Protein AF-A0A8J2VJY5-F1 (afdb_monomer_lite)

Foldseek 3Di:
DPVVVVVVVVCVVVPPPPDPPPPVPPPPVVLVVLVVQLVVLVVLLVVLVVVLVVDPDPVVNVVSVVSNVVSVVSNVVSVVVNVVSVPCVVVVVVVD

Radius of gyration: 20.92 Å; chains: 1; bounding box: 46×30×56 Å

InterPro domains:
  IPR012851 Spore coat protein CotF-like [PF07875] (33-86)
  IPR012851 Spore coat protein CotF-like [PTHR39183] (31-86)

Structure (mmCIF, N/CA/C/O backbone):
data_AF-A0A8J2VJY5-F1
#
_entry.id   AF-A0A8J2VJY5-F1
#
loop_
_atom_site.group_PDB
_atom_site.id
_atom_site.type_symbol
_atom_site.label_atom_id
_atom_site.label_alt_id
_atom_site.label_comp_id
_atom_site.label_asym_id
_atom_site.label_entity_id
_atom_site.label_seq_id
_atom_site.pdbx_PDB_ins_code
_atom_site.Cartn_x
_atom_site.Cartn_y
_atom_site.Cartn_z
_atom_site.occupancy
_atom_site.B_iso_or_equiv
_atom_site.auth_seq_id
_atom_site.auth_comp_id
_atom_site.auth_asym_id
_atom_site.auth_atom_id
_atom_site.pdbx_PDB_model_num
ATOM 1 N N . MET A 1 1 ? -31.487 -13.122 -17.684 1.00 50.78 1 MET A N 1
ATOM 2 C CA . MET A 1 1 ? -30.287 -12.253 -17.686 1.00 50.78 1 MET A CA 1
ATOM 3 C C . MET A 1 1 ? -29.131 -12.799 -18.550 1.00 50.78 1 MET A C 1
ATOM 5 O O . MET A 1 1 ? -28.024 -12.316 -18.419 1.00 50.78 1 MET A O 1
ATOM 9 N N . LEU A 1 2 ? -29.355 -13.766 -19.459 1.00 48.66 2 LEU A N 1
ATOM 10 C CA . LEU A 1 2 ? -28.342 -14.215 -20.441 1.00 48.66 2 LEU A CA 1
ATOM 11 C C . LEU A 1 2 ? -28.648 -13.788 -21.895 1.00 48.66 2 LEU A C 1
ATOM 13 O O . LEU A 1 2 ? -27.769 -13.866 -22.741 1.00 48.66 2 LEU A O 1
ATOM 17 N N . CYS A 1 3 ? -29.863 -13.310 -22.205 1.00 48.66 3 CYS A N 1
ATOM 18 C CA . CYS A 1 3 ? -30.224 -12.892 -23.572 1.00 48.66 3 CYS A CA 1
ATOM 19 C C . CYS A 1 3 ? -29.537 -11.596 -24.029 1.00 48.66 3 CYS A C 1
ATOM 21 O O . CYS A 1 3 ? -29.189 -11.485 -25.198 1.00 48.66 3 CYS A O 1
ATOM 23 N N . ILE A 1 4 ? -29.273 -10.663 -23.109 1.00 54.66 4 ILE A N 1
ATOM 24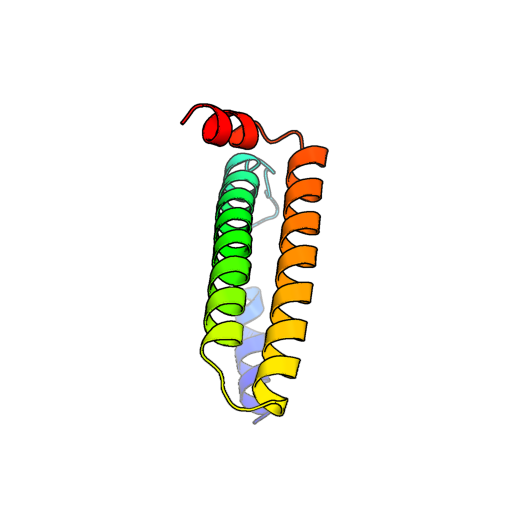 C CA . ILE A 1 4 ? -28.709 -9.33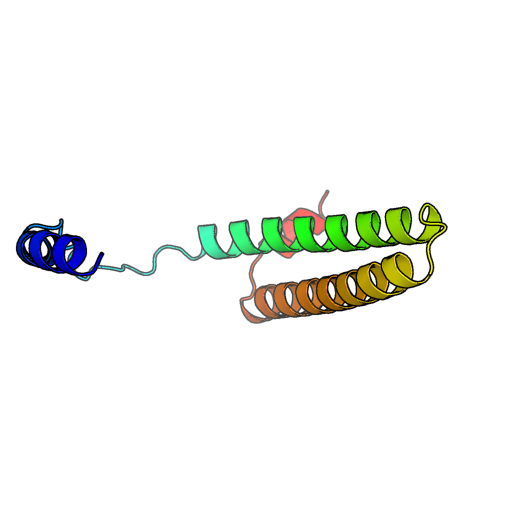8 -23.428 1.00 54.66 4 ILE A CA 1
ATOM 25 C C . ILE A 1 4 ? -27.290 -9.469 -24.015 1.00 54.66 4 ILE A C 1
ATOM 27 O O . ILE A 1 4 ? -26.904 -8.737 -24.920 1.00 54.66 4 ILE A O 1
ATOM 31 N N . LEU A 1 5 ? -26.529 -10.468 -23.554 1.00 62.28 5 LEU A N 1
ATOM 32 C CA . LEU A 1 5 ? -25.186 -10.769 -24.059 1.00 62.28 5 LEU A CA 1
ATOM 33 C C . LEU A 1 5 ? -25.190 -11.286 -25.504 1.00 62.28 5 LEU A C 1
ATOM 35 O O . LEU A 1 5 ? -24.229 -11.067 -26.237 1.00 62.28 5 LEU A O 1
ATOM 39 N N . ARG A 1 6 ? -26.259 -11.968 -25.928 1.00 65.50 6 ARG A N 1
ATOM 40 C CA . ARG A 1 6 ? -26.327 -12.607 -27.248 1.00 65.50 6 ARG A CA 1
ATOM 41 C C . ARG A 1 6 ? -26.649 -11.608 -28.358 1.00 65.50 6 ARG A C 1
ATOM 43 O O . ARG A 1 6 ? -26.136 -11.755 -29.461 1.00 65.50 6 ARG A O 1
ATOM 50 N N . GLU A 1 7 ? -27.443 -10.585 -28.051 1.00 67.88 7 GLU A N 1
ATOM 51 C CA . GLU A 1 7 ? -27.721 -9.475 -28.971 1.00 67.88 7 GLU A CA 1
ATOM 52 C C . GLU A 1 7 ? -26.499 -8.570 -29.148 1.00 67.88 7 GLU A C 1
ATOM 54 O O . GLU A 1 7 ? -26.212 -8.141 -30.262 1.00 67.88 7 GLU A O 1
ATOM 59 N N . LEU A 1 8 ? -25.714 -8.361 -28.085 1.00 66.94 8 LEU A N 1
ATOM 60 C CA . LEU A 1 8 ? -24.472 -7.586 -28.161 1.00 66.94 8 LEU A CA 1
ATOM 61 C C . LEU A 1 8 ? -23.383 -8.276 -28.998 1.00 66.94 8 LEU A C 1
ATOM 63 O O . LEU A 1 8 ? -22.568 -7.605 -29.627 1.00 66.94 8 LEU A O 1
ATOM 67 N N . LEU A 1 9 ? -23.389 -9.612 -29.051 1.00 70.31 9 LEU A N 1
ATOM 68 C CA . LEU A 1 9 ? -22.418 -10.394 -29.820 1.00 70.31 9 LEU A CA 1
ATOM 69 C C . LEU A 1 9 ? -22.519 -10.144 -31.336 1.00 70.31 9 LEU A C 1
ATOM 71 O O . LEU A 1 9 ? -21.517 -10.235 -32.039 1.00 70.31 9 LEU A O 1
ATOM 75 N N . ALA A 1 10 ? -23.706 -9.785 -31.837 1.00 74.31 10 ALA A N 1
ATOM 76 C CA . ALA A 1 10 ? -23.922 -9.463 -33.249 1.00 74.31 10 ALA A CA 1
ATOM 77 C C . ALA A 1 10 ? -23.233 -8.155 -33.683 1.00 74.31 10 ALA A C 1
ATOM 79 O O . ALA A 1 10 ? -22.960 -7.973 -34.868 1.00 74.31 10 ALA A O 1
ATOM 80 N N . PHE A 1 11 ? -22.918 -7.269 -32.734 1.00 70.56 11 PHE A N 1
ATOM 81 C CA . PHE A 1 11 ? -22.232 -6.000 -32.988 1.00 70.56 11 PHE A CA 1
ATOM 82 C C . PHE A 1 11 ? -20.707 -6.098 -32.853 1.00 70.56 11 PHE A C 1
ATOM 84 O O . PHE A 1 11 ? -20.010 -5.161 -33.230 1.00 70.56 11 PHE A O 1
ATOM 91 N N . TYR A 1 12 ? -20.174 -7.232 -32.382 1.00 69.19 12 TYR A N 1
ATOM 92 C CA . TYR A 1 12 ? -18.731 -7.480 -32.307 1.00 69.19 12 TYR A CA 1
ATOM 93 C C . TYR A 1 12 ? -17.983 -7.273 -33.643 1.00 69.19 12 TYR A C 1
ATOM 95 O O . TYR A 1 12 ? -16.964 -6.591 -33.631 1.00 69.19 12 TYR A O 1
ATOM 103 N N . PRO A 1 13 ? -18.468 -7.753 -34.807 1.00 69.81 13 PRO A N 1
ATOM 104 C CA . PRO A 1 13 ? -17.783 -7.515 -36.083 1.00 69.81 13 PRO A CA 1
ATOM 105 C C . PRO A 1 13 ? -17.885 -6.069 -36.601 1.00 69.81 13 PRO A C 1
ATOM 107 O O . PRO A 1 13 ? -17.156 -5.709 -37.518 1.00 69.81 13 PRO A O 1
ATOM 110 N N . ALA A 1 14 ? -18.784 -5.249 -36.044 1.00 70.94 14 ALA A N 1
ATOM 111 C CA . ALA A 1 14 ? -18.912 -3.824 -36.362 1.00 70.94 14 ALA A CA 1
ATOM 112 C C . ALA A 1 14 ? -18.192 -2.926 -35.343 1.00 70.94 14 ALA A C 1
ATOM 114 O O . ALA A 1 14 ? -18.151 -1.706 -35.514 1.00 70.94 14 ALA A O 1
ATOM 115 N N . ALA A 1 15 ? -17.640 -3.515 -34.276 1.00 68.38 15 ALA A N 1
ATOM 116 C CA . ALA A 1 15 ? -16.776 -2.795 -33.363 1.00 68.38 15 ALA A CA 1
ATOM 117 C C . ALA A 1 15 ? -15.550 -2.311 -34.150 1.00 68.38 15 ALA A C 1
ATOM 119 O O . ALA A 1 15 ? -15.051 -3.065 -34.990 1.00 68.38 15 ALA A O 1
ATOM 120 N N . PRO A 1 16 ? -15.062 -1.083 -33.905 1.00 55.59 16 PRO A N 1
ATOM 121 C CA . PRO A 1 16 ? -13.826 -0.609 -34.501 1.00 55.59 16 PRO A CA 1
ATOM 122 C C . PRO A 1 16 ? -12.743 -1.650 -34.232 1.00 55.59 16 PRO A C 1
ATOM 124 O O . PRO A 1 16 ? -12.303 -1.825 -33.095 1.00 55.59 16 PRO A O 1
ATOM 127 N N . HIS A 1 17 ? -12.369 -2.401 -35.265 1.00 54.81 17 HIS A N 1
ATOM 128 C CA . HIS A 1 17 ? -11.216 -3.265 -35.183 1.00 54.81 17 HIS A CA 1
ATOM 129 C C . HIS A 1 17 ? -10.047 -2.295 -35.182 1.00 54.81 17 HIS A C 1
ATOM 131 O O . HIS A 1 17 ? -9.723 -1.708 -36.216 1.00 54.81 17 HIS A O 1
ATOM 137 N N . VAL A 1 18 ? -9.502 -2.033 -33.993 1.00 53.19 18 VAL A N 1
ATOM 138 C CA . VAL A 1 18 ? -8.172 -1.449 -33.868 1.00 53.19 18 VAL A CA 1
ATOM 139 C C . VAL A 1 18 ? -7.285 -2.490 -34.531 1.00 53.19 18 VAL A C 1
ATOM 141 O O . VAL A 1 18 ? -6.980 -3.520 -33.935 1.00 53.19 18 VAL A O 1
ATOM 144 N N . ALA A 1 19 ? -7.079 -2.311 -35.835 1.00 49.47 19 ALA A N 1
ATOM 145 C CA . ALA A 1 19 ? -6.242 -3.168 -36.640 1.00 49.47 19 ALA A CA 1
ATOM 146 C C . ALA A 1 19 ? -4.919 -3.317 -35.898 1.00 49.47 19 ALA A C 1
ATOM 148 O O . ALA A 1 19 ? -4.456 -2.354 -35.285 1.00 49.47 19 ALA A O 1
ATOM 149 N N . ASP A 1 20 ? -4.379 -4.531 -35.929 1.00 52.03 20 ASP A N 1
ATOM 150 C CA . ASP A 1 20 ? -3.076 -4.911 -35.401 1.00 52.03 20 ASP A CA 1
ATOM 151 C C . ASP A 1 20 ? -1.953 -4.012 -35.944 1.00 52.03 20 ASP A C 1
ATOM 153 O O . ASP A 1 20 ? -1.172 -4.374 -36.815 1.00 52.03 20 ASP A O 1
ATOM 157 N N . GLU A 1 21 ? -1.863 -2.826 -35.372 1.00 46.41 21 GLU A N 1
ATOM 158 C CA . GLU A 1 21 ? -0.693 -1.986 -35.271 1.00 46.41 21 GLU A CA 1
ATOM 159 C C . GLU A 1 21 ? -0.640 -1.539 -33.813 1.00 46.41 21 GLU A C 1
ATOM 161 O O . GLU A 1 21 ? -0.697 -0.355 -33.488 1.00 46.41 21 GLU A O 1
ATOM 166 N N . VAL A 1 22 ? -0.483 -2.498 -32.894 1.00 48.00 22 VAL A N 1
ATOM 167 C CA . VAL A 1 22 ? 0.265 -2.172 -31.679 1.00 48.00 22 VAL A CA 1
ATOM 168 C C . VAL A 1 22 ? 1.716 -2.016 -32.124 1.00 48.00 22 VAL A C 1
ATOM 170 O O . VAL A 1 22 ? 2.563 -2.888 -31.938 1.00 48.00 22 VAL A O 1
ATOM 173 N N . GLN A 1 23 ? 1.997 -0.884 -32.766 1.00 45.03 23 GLN A N 1
ATOM 174 C CA . GLN A 1 23 ? 3.287 -0.248 -32.625 1.00 45.03 23 GLN A CA 1
ATOM 175 C C . GLN A 1 23 ? 3.459 -0.116 -31.112 1.00 45.03 23 GLN A C 1
ATOM 177 O O . GLN A 1 23 ? 2.747 0.647 -30.463 1.00 45.03 23 GLN A O 1
ATOM 182 N N . VAL A 1 24 ? 4.312 -0.953 -30.516 1.00 47.97 24 VAL A N 1
ATOM 183 C CA . VAL A 1 24 ? 4.699 -0.843 -29.103 1.00 47.97 24 VAL A CA 1
ATOM 184 C C . VAL A 1 24 ? 5.608 0.385 -28.980 1.00 47.97 24 VAL A C 1
ATOM 186 O O . VAL A 1 24 ? 6.783 0.299 -28.637 1.00 47.97 24 VAL A O 1
ATOM 189 N N . GLU A 1 25 ? 5.061 1.548 -29.308 1.00 50.97 25 GLU A N 1
ATOM 190 C CA . GLU A 1 25 ? 5.596 2.865 -29.006 1.00 50.97 25 GLU A CA 1
ATOM 191 C C . GLU A 1 25 ? 4.842 3.405 -27.787 1.00 50.97 25 GLU A C 1
ATOM 193 O O . GLU A 1 25 ? 4.208 4.448 -27.830 1.00 50.97 25 GLU A O 1
ATOM 198 N N . ASP A 1 26 ? 4.878 2.652 -26.684 1.00 52.25 26 ASP A N 1
ATOM 199 C CA . ASP A 1 26 ? 4.333 3.087 -25.395 1.00 52.25 26 ASP A CA 1
ATOM 200 C C . ASP A 1 26 ? 5.185 2.577 -24.216 1.00 52.25 26 ASP A C 1
ATOM 202 O O . ASP A 1 26 ? 4.761 1.833 -23.332 1.00 52.25 26 ASP A O 1
ATOM 206 N N . HIS A 1 27 ? 6.474 2.915 -24.223 1.00 55.50 27 HIS A N 1
ATOM 207 C CA . HIS A 1 27 ? 7.330 2.681 -23.052 1.00 55.50 27 HIS A CA 1
ATOM 208 C C . HIS A 1 27 ? 7.195 3.802 -22.001 1.00 55.50 27 HIS A C 1
ATOM 210 O O . HIS A 1 27 ? 7.677 3.648 -20.876 1.00 55.50 27 HIS A O 1
ATOM 216 N N . GLY A 1 28 ? 6.543 4.917 -22.355 1.00 58.62 28 GLY A N 1
ATOM 217 C CA . GLY A 1 28 ? 6.333 6.078 -21.492 1.00 58.62 28 GLY A CA 1
ATOM 218 C C . GLY A 1 28 ? 5.172 5.898 -20.517 1.00 58.62 28 GLY A C 1
ATOM 219 O O . GLY A 1 28 ? 5.357 6.122 -19.316 1.00 58.62 28 GLY A O 1
ATOM 220 N N . ASP A 1 29 ? 4.014 5.423 -20.985 1.00 67.81 29 ASP A N 1
ATOM 221 C CA . ASP A 1 29 ? 2.809 5.395 -20.153 1.00 67.81 29 ASP A CA 1
ATOM 222 C C . ASP A 1 29 ? 2.898 4.279 -19.107 1.00 67.81 29 ASP A C 1
ATOM 224 O O . ASP A 1 29 ? 2.567 4.485 -17.940 1.00 67.81 29 ASP A O 1
ATOM 228 N N . ILE A 1 30 ? 3.474 3.122 -19.453 1.00 76.06 30 ILE A N 1
ATOM 229 C CA . ILE A 1 30 ? 3.689 2.016 -18.501 1.00 76.06 30 ILE A CA 1
ATOM 230 C C . ILE A 1 30 ? 4.593 2.442 -17.332 1.00 76.06 30 ILE A C 1
ATOM 232 O O . ILE A 1 30 ? 4.328 2.086 -16.180 1.00 76.06 30 ILE A O 1
ATOM 236 N N . ALA A 1 31 ? 5.663 3.196 -17.603 1.00 74.56 31 ALA A N 1
ATOM 237 C CA . ALA A 1 31 ? 6.567 3.692 -16.565 1.00 74.56 31 ALA A CA 1
ATOM 238 C C . ALA A 1 31 ? 5.896 4.763 -15.691 1.00 74.56 31 ALA A C 1
ATOM 240 O O . ALA A 1 31 ? 6.085 4.772 -14.471 1.00 74.56 31 ALA A O 1
ATOM 241 N N . PHE A 1 32 ? 5.082 5.626 -16.303 1.00 79.06 32 PHE A N 1
ATOM 242 C CA . PHE A 1 32 ? 4.290 6.638 -15.611 1.00 79.06 32 PHE A CA 1
ATOM 243 C C . PHE A 1 32 ? 3.251 6.007 -14.669 1.00 79.06 32 PHE A C 1
ATOM 245 O O . PHE A 1 32 ? 3.245 6.306 -13.473 1.00 79.06 32 PHE A O 1
ATOM 252 N N . TYR A 1 33 ? 2.447 5.055 -15.157 1.00 84.12 33 TYR A N 1
ATOM 253 C CA . TYR A 1 33 ? 1.468 4.328 -14.340 1.00 84.12 33 TYR A CA 1
ATOM 254 C C . TYR A 1 33 ? 2.124 3.501 -13.229 1.00 84.12 33 TYR A C 1
ATOM 256 O O . TYR A 1 33 ? 1.591 3.423 -12.122 1.00 84.12 33 TYR A O 1
ATOM 264 N N . ALA A 1 34 ? 3.295 2.906 -13.481 1.00 85.94 34 ALA A N 1
ATOM 265 C CA . ALA A 1 34 ? 4.043 2.193 -12.447 1.00 85.94 34 ALA A CA 1
ATOM 266 C C . ALA A 1 34 ? 4.527 3.136 -11.331 1.00 85.94 34 ALA A C 1
ATOM 268 O O . ALA A 1 34 ? 4.470 2.771 -10.155 1.00 85.94 34 ALA A O 1
ATOM 269 N N . GLY A 1 35 ? 4.953 4.354 -11.680 1.00 86.75 35 GLY A N 1
ATOM 270 C CA . GLY A 1 35 ? 5.322 5.390 -10.716 1.00 86.75 35 GLY A CA 1
ATOM 271 C C . GLY A 1 35 ? 4.148 5.820 -9.833 1.00 86.75 35 GLY A C 1
AT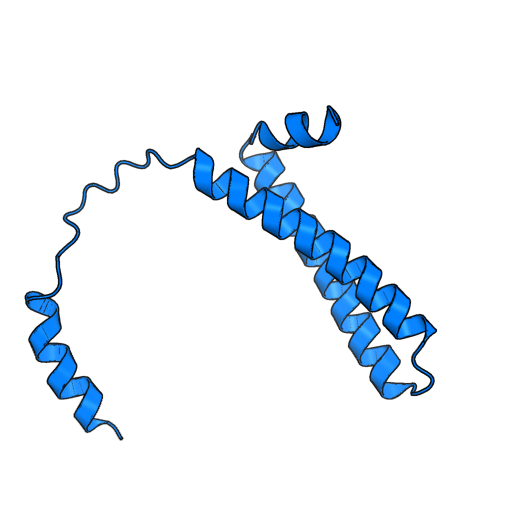OM 272 O O . GLY A 1 35 ? 4.290 5.868 -8.608 1.00 86.75 35 GLY A O 1
ATOM 273 N N . ASP A 1 36 ? 2.982 6.060 -10.435 1.00 89.00 36 ASP A N 1
ATOM 274 C CA . ASP A 1 36 ? 1.763 6.410 -9.695 1.00 89.00 36 ASP A CA 1
ATOM 275 C C . ASP A 1 36 ? 1.325 5.265 -8.768 1.00 89.00 36 ASP A C 1
ATOM 277 O O . ASP A 1 36 ? 1.127 5.456 -7.565 1.00 89.00 36 ASP A O 1
ATOM 281 N N . LEU A 1 37 ? 1.320 4.029 -9.277 1.00 90.50 37 LEU A N 1
ATOM 282 C CA . LEU A 1 37 ? 1.018 2.839 -8.481 1.00 90.50 37 LEU A CA 1
ATOM 283 C C . LEU A 1 37 ? 1.991 2.662 -7.303 1.00 90.50 37 LEU A C 1
ATOM 285 O O . LEU A 1 37 ? 1.572 2.302 -6.200 1.00 90.50 37 LEU A O 1
ATOM 289 N N . LEU A 1 38 ? 3.281 2.947 -7.496 1.00 89.00 38 LEU A N 1
ATOM 290 C CA . LEU A 1 38 ? 4.283 2.906 -6.429 1.00 89.00 38 LEU A CA 1
ATOM 291 C C . LEU A 1 38 ? 4.022 3.981 -5.358 1.00 89.00 38 LEU A C 1
ATOM 293 O O . LEU A 1 38 ? 4.188 3.719 -4.161 1.00 89.00 38 LEU A O 1
ATOM 297 N N . GLY A 1 39 ? 3.610 5.183 -5.768 1.00 88.44 39 GLY A N 1
ATOM 298 C CA . GLY A 1 39 ? 3.203 6.271 -4.872 1.00 88.44 39 GLY A CA 1
ATOM 299 C C . GLY A 1 39 ? 1.951 5.927 -4.060 1.00 88.44 39 GLY A C 1
ATOM 300 O O . GLY A 1 39 ? 1.929 6.092 -2.833 1.00 88.44 39 GLY A O 1
ATOM 301 N N . LEU A 1 40 ? 0.939 5.362 -4.719 1.00 91.12 40 LEU A N 1
ATOM 302 C CA . LEU A 1 40 ? -0.278 4.858 -4.083 1.00 91.12 40 LEU A CA 1
ATOM 303 C C . LEU A 1 40 ? 0.032 3.735 -3.091 1.00 91.12 40 LEU A C 1
ATOM 305 O O . LEU A 1 40 ? -0.474 3.756 -1.967 1.00 91.12 40 LEU A O 1
ATOM 309 N N . ALA A 1 41 ? 0.924 2.804 -3.442 1.00 91.69 41 ALA A N 1
ATOM 310 C CA . ALA A 1 41 ? 1.342 1.734 -2.541 1.00 91.69 41 ALA A CA 1
ATOM 311 C C . ALA A 1 41 ? 1.979 2.296 -1.257 1.00 91.69 41 ALA A C 1
ATOM 313 O O . ALA A 1 41 ? 1.550 1.937 -0.160 1.00 91.69 41 ALA A O 1
ATOM 314 N N . LYS A 1 42 ? 2.914 3.253 -1.356 1.00 91.38 42 LYS A N 1
ATOM 315 C CA . LYS A 1 42 ? 3.517 3.926 -0.182 1.00 91.38 42 LYS A CA 1
ATOM 316 C C . LYS A 1 42 ? 2.475 4.625 0.691 1.00 91.38 42 LYS A C 1
ATOM 318 O O . LYS A 1 42 ? 2.517 4.521 1.918 1.00 91.38 42 LYS A O 1
ATOM 323 N N . THR A 1 43 ? 1.539 5.325 0.056 1.00 92.31 43 THR A N 1
ATOM 324 C CA . THR A 1 43 ? 0.462 6.042 0.750 1.00 92.31 43 THR A CA 1
ATOM 325 C C . THR A 1 43 ? -0.461 5.068 1.477 1.00 92.31 43 THR A C 1
ATOM 327 O O . THR A 1 43 ? -0.769 5.278 2.648 1.00 92.31 43 THR A O 1
ATOM 330 N N . SER A 1 44 ? -0.829 3.956 0.837 1.00 91.31 44 SER A N 1
ATOM 331 C CA . SER A 1 44 ? -1.664 2.919 1.450 1.00 91.31 44 SER A CA 1
ATOM 332 C C . SER A 1 44 ? -1.013 2.315 2.701 1.00 91.31 44 SER A C 1
ATOM 334 O O . SER A 1 44 ? -1.656 2.251 3.745 1.00 91.31 44 SER A O 1
ATOM 336 N N . VAL A 1 45 ? 0.287 1.987 2.655 1.00 93.00 45 VAL A N 1
ATOM 337 C CA . VAL A 1 45 ? 1.058 1.476 3.807 1.00 93.00 45 VAL A CA 1
ATOM 338 C C . VAL A 1 45 ? 1.035 2.466 4.975 1.00 93.00 45 VAL A C 1
ATOM 340 O O . VAL A 1 45 ? 0.776 2.076 6.118 1.00 93.00 45 VAL A O 1
ATOM 343 N N . ARG A 1 46 ? 1.255 3.761 4.708 1.00 91.00 46 ARG A N 1
ATOM 344 C CA . ARG A 1 46 ? 1.169 4.809 5.737 1.00 91.00 46 ARG A CA 1
ATOM 345 C C . ARG A 1 46 ? -0.236 4.890 6.336 1.00 91.00 46 ARG A C 1
ATOM 347 O O . ARG A 1 46 ? -0.372 4.881 7.556 1.00 91.00 46 ARG A O 1
ATOM 354 N N . ASN A 1 47 ? -1.265 4.925 5.495 1.00 91.31 47 ASN A N 1
ATOM 355 C CA . ASN A 1 47 ? -2.652 5.076 5.932 1.00 91.31 47 ASN A CA 1
ATOM 356 C C . ASN A 1 47 ? -3.129 3.874 6.756 1.00 91.31 47 ASN A C 1
ATOM 358 O O . ASN A 1 47 ? -3.767 4.063 7.787 1.00 91.31 47 ASN A O 1
ATOM 362 N N . TYR A 1 48 ? -2.770 2.647 6.366 1.00 92.69 48 TYR A N 1
ATOM 363 C CA . TYR A 1 48 ? -3.085 1.456 7.159 1.00 92.69 48 TYR A CA 1
ATOM 364 C C . TYR A 1 48 ? -2.368 1.456 8.505 1.00 92.69 48 TYR A C 1
ATOM 366 O O . TYR A 1 48 ? -2.961 1.061 9.504 1.00 92.69 48 TYR A O 1
ATOM 374 N N . SER A 1 49 ? -1.127 1.943 8.558 1.00 91.00 49 SER A N 1
ATOM 375 C CA . SER A 1 49 ? -0.393 2.070 9.821 1.00 91.00 49 SER A CA 1
ATOM 376 C C . SER A 1 49 ? -1.089 3.043 10.779 1.00 91.00 49 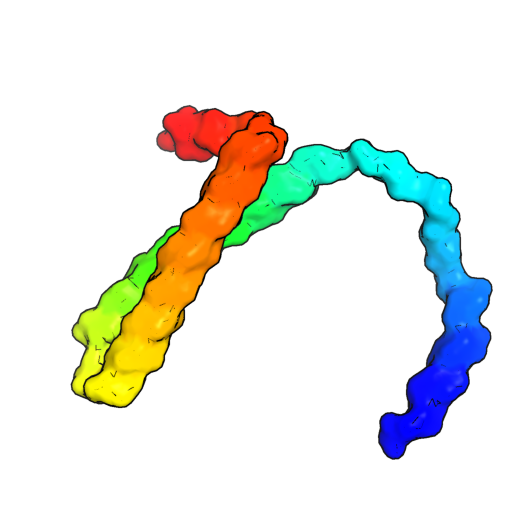SER A C 1
ATOM 378 O O . SER A 1 49 ? -1.274 2.715 11.948 1.00 91.00 49 SER A O 1
ATOM 380 N N . ILE A 1 50 ? -1.542 4.197 10.275 1.00 91.75 50 ILE A N 1
ATOM 381 C CA . ILE A 1 50 ? -2.326 5.173 11.050 1.00 91.75 50 ILE A CA 1
ATOM 382 C C . ILE A 1 50 ? -3.635 4.536 11.534 1.00 91.75 50 ILE A C 1
ATOM 384 O O . ILE A 1 50 ? -3.903 4.512 12.736 1.00 91.75 50 ILE A O 1
ATOM 388 N N . ALA A 1 51 ? -4.396 3.917 10.628 1.00 89.38 51 ALA A N 1
ATOM 389 C CA . ALA A 1 51 ? -5.661 3.269 10.963 1.00 89.38 51 ALA A CA 1
ATOM 390 C C . ALA A 1 51 ? -5.492 2.178 12.035 1.00 89.38 51 ALA A C 1
ATOM 392 O O . ALA A 1 51 ? -6.312 2.078 12.944 1.00 89.38 51 ALA A O 1
ATOM 393 N N . ILE A 1 52 ? -4.413 1.387 11.988 1.00 89.44 52 ILE A N 1
ATOM 394 C CA . ILE A 1 52 ? -4.094 0.380 13.016 1.00 89.44 52 ILE A CA 1
ATOM 395 C C . ILE A 1 52 ? -3.912 1.023 14.394 1.00 89.44 52 ILE A C 1
ATOM 397 O O . ILE A 1 52 ? -4.386 0.461 15.382 1.00 89.44 52 ILE A O 1
ATOM 401 N N . THR A 1 53 ? -3.246 2.179 14.467 1.00 93.69 53 THR A N 1
ATOM 402 C CA . THR A 1 53 ? -3.022 2.890 15.738 1.00 93.69 53 THR A CA 1
ATOM 403 C C . THR A 1 53 ? -4.275 3.580 16.277 1.00 93.69 53 THR A C 1
ATOM 405 O O . THR A 1 53 ? -4.413 3.713 17.489 1.00 93.69 53 THR A O 1
ATOM 408 N N . GLU A 1 54 ? -5.211 3.961 15.406 1.00 89.81 54 GLU A N 1
ATOM 409 C CA . GLU A 1 54 ? -6.479 4.608 15.780 1.00 89.81 54 GLU A CA 1
ATOM 410 C C . GLU A 1 54 ? -7.604 3.600 16.078 1.00 89.81 54 GLU A C 1
ATOM 412 O O . GLU A 1 54 ? -8.613 3.933 16.702 1.00 89.81 54 GLU A O 1
ATOM 417 N N . THR A 1 55 ? -7.444 2.341 15.665 1.00 89.62 55 THR A N 1
ATOM 418 C CA . THR A 1 55 ? -8.478 1.315 15.811 1.00 89.62 55 THR A CA 1
ATOM 419 C C . THR A 1 55 ? -8.386 0.586 17.154 1.00 89.62 55 THR A C 1
ATOM 421 O O . THR A 1 55 ? -7.483 -0.220 17.397 1.00 89.62 55 THR A O 1
ATOM 424 N N . ALA A 1 56 ? -9.4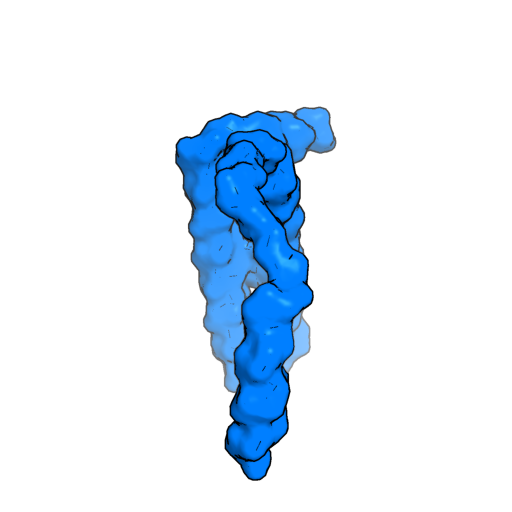01 0.764 18.005 1.00 80.25 56 ALA A N 1
ATOM 425 C CA . ALA A 1 56 ? -9.516 0.041 19.276 1.00 80.25 56 ALA A CA 1
ATOM 426 C C . ALA A 1 56 ? -9.900 -1.447 19.104 1.00 80.25 56 ALA A C 1
ATOM 428 O O . ALA A 1 56 ? -9.547 -2.290 19.932 1.00 80.25 56 ALA A O 1
ATOM 429 N N . THR A 1 57 ? -10.602 -1.800 18.022 1.00 91.12 57 THR A N 1
ATOM 430 C CA . THR A 1 57 ? -11.155 -3.147 17.813 1.00 91.12 57 THR A CA 1
ATOM 431 C C . THR A 1 57 ? -10.092 -4.150 17.324 1.00 91.12 57 THR A C 1
ATOM 433 O O . THR A 1 57 ? -9.513 -3.955 16.253 1.00 91.12 57 THR A O 1
ATOM 436 N N . PRO A 1 58 ? -9.863 -5.276 18.031 1.00 85.12 58 PRO A N 1
ATOM 437 C CA . PRO A 1 58 ? -8.801 -6.233 17.696 1.00 85.12 58 PRO A CA 1
ATOM 438 C C . PRO A 1 58 ? -8.999 -6.935 16.347 1.00 85.12 58 PRO A C 1
ATOM 440 O O . PRO A 1 58 ? -8.030 -7.141 15.623 1.00 85.12 58 PRO A O 1
ATOM 443 N N . VAL A 1 59 ? -10.245 -7.248 15.979 1.00 89.69 59 VAL A N 1
ATOM 444 C CA . VAL A 1 59 ? -10.573 -7.895 14.695 1.00 89.69 59 VAL A CA 1
ATOM 445 C C . VAL A 1 59 ? -10.230 -6.983 13.517 1.00 89.69 59 VAL A C 1
ATOM 447 O O . VAL A 1 59 ? -9.613 -7.409 12.545 1.00 89.69 59 VAL A O 1
ATOM 450 N N . LEU A 1 60 ? -10.583 -5.700 13.620 1.00 87.88 60 LEU A N 1
ATOM 451 C CA . LEU A 1 60 ? -10.302 -4.728 12.569 1.00 87.88 60 LEU A CA 1
ATOM 452 C C . LEU A 1 60 ? -8.793 -4.463 12.450 1.00 87.88 60 LEU A C 1
ATOM 454 O O . LEU A 1 60 ? -8.270 -4.387 11.341 1.00 87.88 60 LEU A O 1
ATOM 458 N N . ARG A 1 61 ? -8.072 -4.434 13.577 1.00 90.44 61 ARG A N 1
ATOM 459 C CA . ARG A 1 61 ? -6.607 -4.345 13.594 1.00 90.44 61 ARG A CA 1
ATOM 460 C C . ARG A 1 61 ? -5.935 -5.504 12.850 1.00 90.44 61 ARG A C 1
ATOM 462 O O . ARG A 1 61 ? -4.973 -5.270 12.127 1.00 90.44 61 ARG A O 1
ATOM 469 N N . GLU A 1 62 ? -6.439 -6.730 12.981 1.00 92.56 62 GLU A N 1
ATOM 470 C CA . GLU A 1 62 ? -5.901 -7.891 12.256 1.00 92.56 62 GLU A CA 1
ATOM 471 C C . GLU A 1 62 ? -6.102 -7.766 10.737 1.00 92.56 62 GLU A C 1
ATOM 473 O O . GLU A 1 62 ? -5.186 -8.028 9.955 1.00 92.56 62 GLU A O 1
ATOM 478 N N . VAL A 1 63 ? -7.285 -7.322 10.306 1.00 94.75 63 VAL A N 1
ATOM 479 C CA . VAL A 1 63 ? -7.580 -7.097 8.882 1.00 94.75 63 VAL A CA 1
ATOM 480 C C . VAL A 1 63 ? -6.689 -5.996 8.313 1.00 94.75 63 VAL A C 1
ATOM 482 O O . VAL A 1 63 ? -6.088 -6.182 7.257 1.00 94.75 63 VAL A O 1
ATOM 485 N N . LEU A 1 64 ? -6.549 -4.872 9.018 1.00 91.38 64 LEU A N 1
ATOM 486 C CA . LEU A 1 64 ? -5.690 -3.771 8.582 1.00 91.38 64 LEU A CA 1
ATOM 487 C C . LEU A 1 64 ? -4.212 -4.180 8.537 1.00 91.38 64 LEU A C 1
ATOM 489 O O . LEU A 1 64 ? -3.509 -3.791 7.609 1.00 91.38 64 LEU A O 1
ATOM 493 N N . ALA A 1 65 ? -3.745 -5.016 9.470 1.00 91.69 65 ALA A N 1
ATOM 494 C CA . ALA A 1 65 ? -2.389 -5.565 9.433 1.00 91.69 65 ALA A CA 1
ATOM 495 C C . ALA A 1 65 ? -2.158 -6.455 8.199 1.00 91.69 65 ALA A C 1
ATOM 497 O O . ALA A 1 65 ? -1.116 -6.358 7.548 1.00 91.69 65 ALA A O 1
ATOM 498 N N . LYS A 1 66 ? -3.151 -7.269 7.815 1.00 93.62 66 LYS A N 1
ATOM 499 C CA . LYS A 1 66 ? -3.110 -8.050 6.567 1.00 93.62 66 LYS A CA 1
ATOM 500 C C . LYS A 1 66 ? -3.031 -7.143 5.334 1.00 93.62 66 LYS A C 1
ATOM 502 O O . LYS A 1 66 ? -2.210 -7.394 4.454 1.00 93.62 66 LYS A O 1
ATOM 507 N N . GLN A 1 67 ? -3.832 -6.075 5.284 1.00 93.25 67 GLN A N 1
ATOM 508 C CA . GLN A 1 67 ? -3.796 -5.103 4.182 1.00 93.25 67 GLN A CA 1
ATOM 509 C C . GLN A 1 67 ? -2.468 -4.335 4.123 1.00 93.25 67 GLN A C 1
ATOM 511 O O . GLN A 1 67 ? -1.924 -4.131 3.041 1.00 93.25 67 GLN A O 1
ATOM 516 N N . LEU A 1 68 ? -1.896 -3.981 5.277 1.00 92.81 68 LEU A N 1
ATOM 517 C CA . LEU A 1 68 ? -0.569 -3.375 5.375 1.00 92.81 68 LEU A CA 1
ATOM 518 C C . LEU A 1 68 ? 0.507 -4.287 4.771 1.00 92.81 68 LEU A C 1
ATOM 520 O O . LEU A 1 68 ? 1.300 -3.842 3.944 1.00 92.81 68 LEU A O 1
ATOM 524 N N . MET A 1 69 ? 0.510 -5.571 5.138 1.00 94.88 69 MET A N 1
ATOM 525 C CA . MET A 1 69 ? 1.434 -6.560 4.573 1.00 94.88 69 MET A CA 1
ATOM 526 C C . MET A 1 69 ? 1.255 -6.722 3.059 1.00 94.88 69 MET A C 1
ATOM 528 O O . MET A 1 69 ? 2.250 -6.747 2.335 1.00 94.88 69 MET A O 1
ATOM 532 N N . ALA A 1 70 ? 0.015 -6.763 2.567 1.00 93.88 70 ALA A N 1
ATOM 533 C CA . ALA A 1 70 ? -0.265 -6.801 1.132 1.00 93.88 70 ALA A CA 1
ATOM 534 C C . ALA A 1 70 ? 0.245 -5.538 0.411 1.00 93.88 70 ALA A C 1
ATOM 536 O O . ALA A 1 70 ? 0.856 -5.639 -0.651 1.00 93.88 70 ALA A O 1
ATOM 537 N N . GLY A 1 71 ? 0.077 -4.356 1.012 1.00 92.06 71 GLY A N 1
ATOM 538 C CA . GLY A 1 71 ? 0.601 -3.093 0.487 1.00 92.06 71 GLY A CA 1
ATOM 539 C C . GLY A 1 71 ? 2.131 -3.061 0.406 1.00 92.06 71 GLY A C 1
ATOM 540 O O . GLY A 1 71 ? 2.686 -2.590 -0.586 1.00 92.06 71 GLY A O 1
ATOM 541 N N . ILE A 1 72 ? 2.829 -3.622 1.401 1.00 93.25 72 ILE A N 1
ATOM 542 C CA . ILE A 1 72 ? 4.298 -3.756 1.390 1.00 93.25 72 ILE A CA 1
ATOM 543 C C . ILE A 1 72 ? 4.751 -4.687 0.257 1.00 93.25 72 ILE A C 1
ATOM 545 O O . ILE A 1 72 ? 5.697 -4.367 -0.465 1.00 93.25 72 ILE A O 1
ATOM 549 N N . GLN A 1 73 ? 4.070 -5.821 0.073 1.00 94.44 73 GLN A N 1
ATOM 550 C CA . GLN A 1 73 ? 4.366 -6.748 -1.022 1.00 94.44 73 GLN A CA 1
ATOM 551 C C . GLN A 1 73 ? 4.124 -6.100 -2.388 1.00 94.44 73 GLN A C 1
ATOM 553 O O . GLN A 1 73 ? 4.983 -6.196 -3.264 1.00 94.44 73 GLN A O 1
ATOM 558 N N . LEU A 1 74 ? 3.003 -5.391 -2.551 1.00 91.50 74 LEU A N 1
ATOM 559 C CA . LEU A 1 74 ? 2.679 -4.647 -3.767 1.00 91.50 74 LEU A CA 1
ATOM 560 C C . LEU A 1 74 ? 3.756 -3.606 -4.082 1.00 91.50 74 LEU A C 1
ATOM 562 O O . LEU A 1 74 ? 4.255 -3.571 -5.204 1.00 91.50 74 LEU A O 1
ATOM 566 N N . HIS A 1 75 ? 4.167 -2.811 -3.090 1.00 92.12 75 HIS A N 1
ATOM 567 C CA . HIS A 1 75 ? 5.265 -1.856 -3.240 1.00 92.12 75 HIS A CA 1
ATOM 568 C C . HIS A 1 75 ? 6.540 -2.540 -3.753 1.00 92.12 75 HIS A C 1
ATOM 570 O O . HIS A 1 75 ? 7.156 -2.053 -4.697 1.00 92.12 75 HIS A O 1
ATOM 576 N N . GLY A 1 76 ? 6.919 -3.679 -3.163 1.00 90.56 76 GLY A N 1
ATOM 577 C CA . GLY A 1 76 ? 8.080 -4.453 -3.604 1.00 90.56 76 GLY A CA 1
ATOM 578 C C . GLY A 1 76 ? 7.946 -4.942 -5.047 1.00 90.56 76 GLY A C 1
ATOM 579 O O . GLY A 1 76 ? 8.858 -4.747 -5.844 1.00 90.56 76 GLY A O 1
ATOM 580 N N . MET A 1 77 ? 6.801 -5.523 -5.409 1.00 90.50 77 MET A N 1
ATOM 581 C CA . MET A 1 77 ? 6.552 -6.029 -6.764 1.00 90.50 77 MET A CA 1
ATOM 582 C C . MET A 1 77 ? 6.639 -4.922 -7.816 1.00 90.50 77 MET A C 1
ATOM 584 O O . MET A 1 77 ? 7.321 -5.092 -8.825 1.00 90.50 77 MET A O 1
ATOM 588 N N . VAL A 1 78 ? 6.009 -3.773 -7.561 1.00 88.56 78 VAL A N 1
ATOM 589 C CA . VAL A 1 78 ? 6.043 -2.617 -8.470 1.00 88.56 78 VAL A CA 1
ATOM 590 C C . VAL A 1 78 ? 7.455 -2.039 -8.556 1.00 88.56 78 VAL A C 1
ATO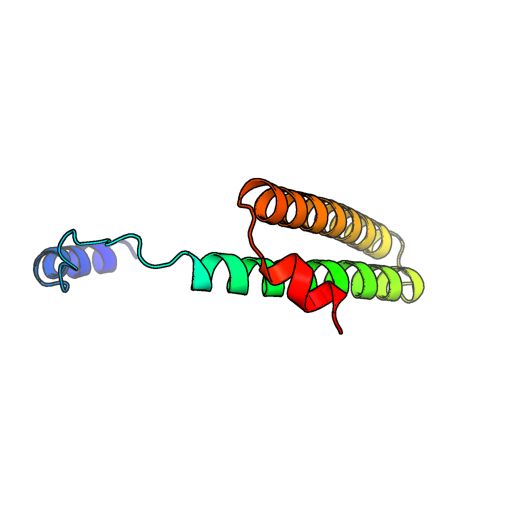M 592 O O . VAL A 1 78 ? 7.932 -1.746 -9.649 1.00 88.56 78 VAL A O 1
ATOM 595 N N . PHE A 1 79 ? 8.167 -1.950 -7.431 1.00 86.81 79 PHE A N 1
ATOM 596 C CA . PHE A 1 79 ? 9.557 -1.501 -7.403 1.00 86.81 79 PHE A CA 1
ATOM 597 C C . PHE A 1 79 ? 10.472 -2.402 -8.245 1.00 86.81 79 PHE A C 1
ATOM 599 O O . PHE A 1 79 ? 11.215 -1.907 -9.091 1.00 86.81 79 PHE A O 1
ATOM 606 N N . TYR A 1 80 ? 10.400 -3.724 -8.064 1.00 87.31 80 TYR A N 1
ATOM 607 C CA . TYR A 1 80 ? 11.202 -4.667 -8.849 1.00 87.31 80 TYR A CA 1
ATOM 608 C C . TYR A 1 80 ? 10.813 -4.666 -10.327 1.00 87.31 80 TYR A C 1
ATOM 610 O O . TYR A 1 80 ? 11.692 -4.773 -11.180 1.00 87.31 80 TYR A O 1
ATOM 618 N N . TYR A 1 81 ? 9.526 -4.506 -10.633 1.00 86.00 81 TYR A N 1
ATOM 619 C CA . TYR A 1 81 ? 9.040 -4.357 -12.001 1.00 86.00 81 TYR A CA 1
ATOM 620 C C . TYR A 1 81 ? 9.647 -3.125 -12.691 1.00 86.00 81 TYR A C 1
ATOM 622 O O . TYR A 1 81 ? 10.157 -3.239 -13.805 1.00 86.00 81 TYR A O 1
ATOM 630 N N . MET A 1 82 ? 9.661 -1.969 -12.018 1.00 81.69 82 MET A N 1
ATOM 631 C CA . MET A 1 82 ? 10.280 -0.744 -12.541 1.00 81.69 82 MET A CA 1
ATOM 632 C C . MET A 1 82 ? 11.800 -0.884 -12.694 1.00 81.69 82 MET A C 1
ATOM 634 O O . MET A 1 82 ? 12.360 -0.444 -13.697 1.00 81.69 82 MET A O 1
ATOM 638 N N . LEU A 1 83 ? 12.463 -1.536 -11.731 1.00 80.44 83 LEU A N 1
ATOM 639 C CA . LEU A 1 83 ? 13.910 -1.756 -11.750 1.00 80.44 83 LEU A CA 1
ATOM 640 C C . LEU A 1 83 ? 14.340 -2.650 -12.922 1.00 80.44 83 LEU A C 1
ATOM 642 O O . LEU A 1 83 ? 15.295 -2.329 -13.623 1.00 80.44 83 LEU A O 1
ATOM 646 N N . GLN A 1 84 ? 13.631 -3.758 -13.158 1.00 79.81 84 GLN A N 1
ATOM 647 C CA . GLN A 1 84 ? 13.950 -4.699 -14.240 1.00 79.81 84 GLN A CA 1
ATOM 648 C C . GLN A 1 84 ? 13.747 -4.095 -15.633 1.00 79.81 84 GLN A C 1
ATOM 650 O O . GLN A 1 84 ? 14.440 -4.485 -16.569 1.00 79.81 84 GLN A O 1
ATOM 655 N N . ARG A 1 85 ? 12.816 -3.145 -15.779 1.00 75.12 85 ARG A N 1
ATOM 656 C CA . ARG A 1 85 ? 12.528 -2.480 -17.059 1.00 75.12 85 ARG A CA 1
ATOM 657 C C . ARG A 1 85 ? 13.388 -1.245 -17.330 1.00 75.12 85 ARG A C 1
ATOM 659 O O . ARG A 1 85 ? 13.194 -0.601 -18.355 1.00 75.12 85 ARG A O 1
ATOM 666 N N . GLY A 1 86 ? 14.334 -0.919 -16.445 1.00 62.50 86 GLY A N 1
ATOM 667 C CA . GLY A 1 86 ? 15.260 0.199 -16.643 1.00 62.50 86 GLY A CA 1
ATOM 668 C C . GLY A 1 86 ? 14.567 1.561 -16.755 1.00 62.50 86 GLY A C 1
ATOM 669 O O . GLY A 1 86 ? 15.093 2.461 -17.404 1.00 62.50 86 GLY A O 1
ATOM 670 N N . SER A 1 87 ? 13.372 1.717 -16.170 1.00 56.50 87 SER A N 1
ATOM 671 C CA . SER A 1 87 ? 12.588 2.945 -16.295 1.00 56.50 87 SER A CA 1
ATOM 672 C C . SER A 1 87 ? 13.278 4.103 -15.563 1.00 56.50 87 SER A C 1
ATOM 674 O O . SER A 1 87 ? 13.295 4.165 -14.333 1.00 56.50 87 SER A O 1
ATOM 676 N N . THR A 1 88 ? 13.799 5.055 -16.337 1.00 51.41 88 THR A N 1
ATOM 677 C CA . THR A 1 88 ? 14.493 6.287 -15.907 1.00 51.41 88 THR A CA 1
ATOM 678 C C . THR A 1 88 ? 13.667 7.204 -14.992 1.00 51.41 88 THR A C 1
ATOM 680 O O . THR A 1 88 ? 14.218 8.096 -14.353 1.00 51.41 88 THR A O 1
ATOM 683 N N . VAL A 1 89 ? 12.356 6.966 -14.850 1.00 52.69 89 VAL A N 1
ATOM 684 C CA . VAL A 1 89 ? 11.458 7.686 -13.922 1.00 52.69 89 VAL A CA 1
ATOM 685 C C . VAL A 1 89 ? 11.919 7.575 -12.459 1.00 52.69 89 VAL A C 1
ATOM 687 O O . VAL A 1 89 ? 11.660 8.474 -11.655 1.00 52.69 89 VAL A O 1
ATOM 690 N N . PHE A 1 90 ? 12.643 6.508 -12.098 1.00 50.84 90 PHE A N 1
ATOM 691 C CA . PHE A 1 90 ? 13.224 6.372 -10.759 1.00 50.84 90 PHE A CA 1
ATOM 692 C C . PHE A 1 90 ? 14.238 7.485 -10.444 1.00 50.84 90 PHE A C 1
ATOM 694 O O . PHE A 1 90 ? 14.279 7.986 -9.319 1.00 50.84 90 PHE A O 1
ATOM 701 N N . ASP A 1 91 ? 15.005 7.924 -11.445 1.00 49.16 91 ASP A N 1
ATOM 702 C CA . ASP A 1 91 ? 15.989 8.996 -11.285 1.00 49.16 91 ASP A CA 1
ATOM 703 C C . ASP A 1 91 ? 15.315 10.365 -11.140 1.00 49.16 91 ASP A C 1
ATOM 705 O O . ASP A 1 91 ? 15.788 11.210 -10.378 1.00 49.16 91 ASP A O 1
ATOM 709 N N . THR A 1 92 ? 14.157 10.577 -11.774 1.00 51.00 92 THR A N 1
ATOM 710 C CA . THR A 1 92 ? 13.385 11.822 -11.628 1.00 51.00 92 THR A CA 1
ATOM 711 C C . THR A 1 92 ? 12.844 11.999 -10.207 1.00 51.00 92 THR A C 1
ATOM 713 O O . THR A 1 92 ? 12.928 13.094 -9.659 1.00 51.00 92 THR A O 1
ATOM 716 N N . PHE A 1 93 ? 12.368 10.929 -9.562 1.00 47.69 93 PHE A N 1
ATOM 717 C CA . PHE A 1 93 ? 11.881 10.982 -8.174 1.00 47.69 93 PHE A CA 1
ATOM 718 C C . PHE A 1 93 ? 12.993 11.071 -7.117 1.00 47.69 93 PHE A C 1
ATOM 720 O O . PHE A 1 93 ? 12.712 11.439 -5.982 1.00 47.69 93 PHE A O 1
ATOM 727 N N . ARG A 1 94 ? 14.241 10.725 -7.459 1.00 43.69 94 ARG A N 1
ATOM 728 C CA . ARG A 1 94 ? 15.417 10.912 -6.587 1.00 43.69 94 ARG A CA 1
ATOM 729 C C . ARG A 1 94 ? 16.007 12.327 -6.684 1.00 43.69 94 ARG A C 1
ATOM 731 O O . ARG A 1 94 ? 16.781 12.718 -5.816 1.00 43.69 94 ARG A O 1
ATOM 738 N N . SER A 1 95 ? 15.676 13.055 -7.749 1.00 38.44 95 SER A N 1
ATOM 739 C CA . SER A 1 95 ? 16.218 14.386 -8.059 1.00 38.44 95 SER A CA 1
ATOM 740 C C . SER A 1 95 ? 15.354 15.548 -7.540 1.00 38.44 95 SER A C 1
ATOM 742 O O . SER A 1 95 ? 15.725 16.705 -7.736 1.00 38.44 95 SER A O 1
ATOM 744 N N . LEU A 1 96 ? 14.223 15.244 -6.895 1.00 41.09 96 LEU A N 1
ATOM 745 C CA . LEU A 1 96 ? 13.342 16.160 -6.157 1.00 41.09 96 LEU A CA 1
ATOM 746 C C . LEU A 1 96 ? 13.441 15.862 -4.657 1.00 41.09 96 LEU A C 1
ATOM 748 O O . LEU A 1 96 ? 13.407 16.836 -3.874 1.00 41.09 96 LEU A O 1
#

Sequence (96 aa):
MLCILRELLAFYPAAPHVADEVQVEDHGDIAFYAGDLLGLAKTSVRNYSIAITETATPVLREVLAKQLMAGIQLHGMVFYYMLQRGSTVFDTFRSL

Secondary structure (DSSP, 8-state):
--HHHHHHHTTGGGS----S------HHHHHHHHHHHHHHHHHHHHHHHHHHHH---HHHHHHHHHHHHHHHHHHHHHHHHHHHTT-THHHHHH--

Organism: NCBI:txid1571185

pLDDT: mean 75.2, std 17.71, range [38.44, 94.88]